Protein AF-X8DYY6-F1 (afdb_monomer_lite)

Structure (mmCIF, N/CA/C/O backbone):
data_AF-X8DYY6-F1
#
_entry.id   AF-X8DYY6-F1
#
loop_
_atom_site.group_PDB
_atom_site.id
_atom_site.type_symbol
_atom_site.label_atom_id
_atom_site.label_alt_id
_atom_site.label_comp_id
_atom_site.label_asym_id
_atom_site.label_entity_id
_atom_site.label_seq_id
_atom_site.pdbx_PDB_ins_code
_atom_site.Cartn_x
_atom_site.Cartn_y
_atom_site.Cartn_z
_atom_site.occupancy
_atom_site.B_iso_or_equiv
_atom_site.auth_seq_id
_atom_site.auth_comp_id
_atom_site.auth_asym_id
_atom_site.auth_atom_id
_atom_site.pdbx_PDB_model_num
ATOM 1 N N . MET A 1 1 ? -3.794 -1.495 -6.401 1.00 79.75 1 MET A N 1
ATOM 2 C CA . MET A 1 1 ? -2.367 -1.590 -6.011 1.00 79.75 1 MET A CA 1
ATOM 3 C C . MET A 1 1 ? -1.458 -1.281 -7.193 1.00 79.75 1 MET A C 1
ATOM 5 O O . MET A 1 1 ? -0.759 -0.277 -7.130 1.00 79.75 1 MET A O 1
ATOM 9 N N . CYS A 1 2 ? -1.536 -2.061 -8.277 1.00 83.75 2 CYS A N 1
ATOM 10 C CA . CYS A 1 2 ? -0.700 -1.913 -9.475 1.00 83.75 2 CYS A CA 1
ATOM 11 C C . CYS A 1 2 ? -0.725 -0.504 -10.087 1.00 83.75 2 CYS A C 1
ATOM 13 O O . CYS A 1 2 ? 0.326 0.063 -10.356 1.00 83.75 2 CYS A O 1
ATOM 15 N N . GLU A 1 3 ? -1.907 0.114 -10.187 1.00 83.12 3 GLU A N 1
ATOM 16 C CA . GLU A 1 3 ? -2.070 1.490 -10.685 1.00 83.12 3 GLU A CA 1
ATOM 17 C C . GLU A 1 3 ? -1.247 2.525 -9.895 1.00 83.12 3 GLU A C 1
ATOM 19 O O . GLU A 1 3 ? -0.609 3.393 -10.481 1.00 83.12 3 GLU A O 1
ATOM 24 N N . VAL A 1 4 ? -1.221 2.428 -8.562 1.00 85.31 4 VAL A N 1
ATOM 25 C CA . VAL A 1 4 ? -0.502 3.397 -7.716 1.00 85.31 4 VAL A CA 1
ATOM 26 C C . VAL A 1 4 ? 1.008 3.159 -7.756 1.00 85.31 4 VAL A C 1
ATOM 28 O O . VAL A 1 4 ? 1.785 4.113 -7.683 1.00 85.31 4 VAL A O 1
ATOM 31 N N . LEU A 1 5 ? 1.418 1.895 -7.870 1.00 86.50 5 LEU A N 1
ATOM 32 C CA . LEU A 1 5 ? 2.823 1.488 -7.935 1.00 86.50 5 LEU A CA 1
ATOM 33 C C . LEU A 1 5 ? 3.402 1.555 -9.357 1.00 86.50 5 LEU A C 1
ATOM 35 O O . LEU A 1 5 ? 4.608 1.434 -9.514 1.00 86.50 5 LEU A O 1
ATOM 39 N N . TYR A 1 6 ? 2.573 1.822 -10.372 1.00 85.25 6 TYR A N 1
ATOM 40 C CA . TYR A 1 6 ? 2.957 1.838 -11.788 1.00 85.25 6 TYR A CA 1
ATOM 41 C C . TYR A 1 6 ? 3.617 0.530 -12.258 1.00 85.25 6 TYR A C 1
ATOM 43 O O . TYR A 1 6 ? 4.526 0.556 -13.084 1.00 85.25 6 TYR A O 1
ATOM 51 N N . ILE A 1 7 ? 3.136 -0.603 -11.744 1.00 87.38 7 ILE A N 1
ATOM 52 C CA . ILE A 1 7 ? 3.574 -1.951 -12.136 1.00 87.38 7 ILE A CA 1
ATOM 53 C C . ILE A 1 7 ? 2.480 -2.656 -12.939 1.00 87.38 7 ILE A C 1
ATOM 55 O O . ILE A 1 7 ? 1.292 -2.356 -12.782 1.00 87.38 7 ILE A O 1
ATOM 59 N N . SER A 1 8 ? 2.869 -3.603 -13.786 1.00 87.94 8 SER A N 1
ATOM 60 C CA . SER A 1 8 ? 1.936 -4.499 -14.466 1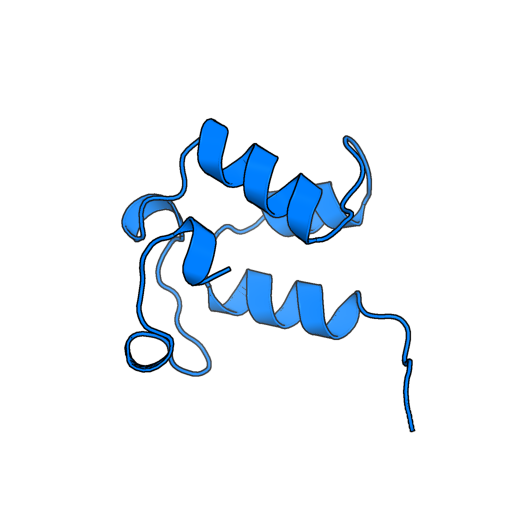.00 87.94 8 SER A CA 1
ATOM 61 C C . SER A 1 8 ? 1.488 -5.625 -13.533 1.00 87.94 8 SER A C 1
ATOM 63 O O . SER A 1 8 ? 2.278 -6.158 -12.760 1.00 87.94 8 SER A O 1
ATOM 65 N N . GLU A 1 9 ? 0.235 -6.067 -13.653 1.00 83.75 9 GLU A N 1
ATOM 66 C CA . GLU A 1 9 ? -0.242 -7.273 -12.955 1.00 83.75 9 GLU A CA 1
ATOM 67 C C . GLU A 1 9 ? 0.556 -8.521 -13.348 1.00 83.75 9 GLU A C 1
ATOM 69 O O . GLU A 1 9 ? 0.741 -9.416 -12.534 1.00 83.75 9 GLU A O 1
ATOM 74 N N . THR A 1 10 ? 1.094 -8.560 -14.569 1.00 86.19 10 THR A N 1
ATOM 75 C CA . THR A 1 10 ? 1.926 -9.672 -15.055 1.00 86.19 10 THR A CA 1
ATOM 76 C C . THR A 1 10 ? 3.298 -9.750 -14.387 1.00 86.19 10 THR A C 1
ATOM 78 O O . THR A 1 10 ? 4.013 -10.726 -14.598 1.00 86.19 10 THR A O 1
ATOM 81 N N . GLU A 1 11 ? 3.705 -8.704 -13.666 1.00 84.62 11 GLU A N 1
ATOM 82 C CA . GLU A 1 11 ? 4.950 -8.687 -12.889 1.00 84.62 11 GLU A CA 1
ATOM 83 C C . GLU A 1 11 ? 4.757 -9.276 -11.488 1.00 84.62 11 GLU A C 1
ATOM 85 O O . GLU A 1 11 ? 5.743 -9.554 -10.813 1.00 84.62 11 GLU A O 1
ATOM 90 N N . LEU A 1 12 ? 3.507 -9.503 -11.071 1.00 87.00 12 LEU A N 1
ATOM 91 C CA . LEU A 1 12 ? 3.165 -10.105 -9.789 1.00 87.00 12 LEU A CA 1
ATOM 92 C C . LEU A 1 12 ? 2.855 -11.594 -9.957 1.00 87.00 12 LEU A C 1
ATOM 94 O O . LEU A 1 12 ? 2.310 -12.032 -10.972 1.00 87.00 12 LEU A O 1
ATOM 98 N N . PHE A 1 13 ? 3.172 -12.375 -8.931 1.00 89.44 13 PHE A N 1
ATOM 99 C CA . PHE A 1 13 ? 2.857 -13.799 -8.867 1.00 89.44 13 PHE A CA 1
ATOM 100 C C . PHE A 1 13 ? 2.468 -14.210 -7.444 1.00 89.44 13 PHE A C 1
ATOM 102 O O . PHE A 1 13 ? 2.804 -13.540 -6.466 1.00 89.44 13 PHE A O 1
ATOM 109 N N . ASP A 1 14 ? 1.750 -15.324 -7.313 1.00 88.19 14 ASP A N 1
ATOM 110 C CA . ASP A 1 14 ? 1.320 -15.822 -6.007 1.00 88.19 14 ASP A CA 1
ATOM 111 C C . ASP A 1 14 ? 2.526 -16.155 -5.122 1.00 88.19 14 ASP A C 1
ATOM 113 O O . ASP A 1 14 ? 3.432 -16.895 -5.513 1.00 88.19 14 ASP A O 1
ATOM 117 N N . GLY A 1 15 ? 2.525 -15.615 -3.903 1.00 92.62 15 GLY A N 1
ATOM 118 C CA . GLY A 1 15 ? 3.647 -15.757 -2.977 1.00 92.62 15 GLY A CA 1
ATOM 119 C C . GLY A 1 15 ? 4.828 -14.825 -3.262 1.00 92.62 15 GLY A C 1
ATOM 120 O O . GLY A 1 15 ? 5.891 -15.032 -2.678 1.00 92.62 15 GLY A O 1
ATOM 121 N N . ASP A 1 16 ? 4.660 -13.807 -4.112 1.00 93.88 16 ASP A N 1
ATOM 122 C CA . ASP A 1 16 ? 5.674 -12.779 -4.344 1.00 93.88 16 ASP A CA 1
ATOM 123 C C . ASP A 1 16 ? 6.069 -12.080 -3.031 1.00 93.88 16 ASP A C 1
ATOM 125 O O . ASP A 1 16 ? 5.287 -11.373 -2.392 1.00 93.88 16 ASP A O 1
ATOM 129 N N . SER A 1 17 ? 7.308 -12.309 -2.604 1.00 96.06 17 SER A N 1
ATOM 130 C CA . SER A 1 17 ? 7.861 -11.754 -1.372 1.00 96.06 17 SER A CA 1
ATOM 131 C C . SER A 1 17 ? 8.521 -10.387 -1.566 1.00 96.06 17 SER A C 1
ATOM 133 O O . SER A 1 17 ? 9.144 -9.893 -0.627 1.00 96.06 17 SER A O 1
ATOM 135 N N . THR A 1 18 ? 8.438 -9.798 -2.763 1.00 95.44 18 THR A N 1
ATOM 136 C CA . THR A 1 18 ? 9.017 -8.485 -3.067 1.00 95.44 18 THR A CA 1
ATOM 137 C C . THR A 1 18 ? 8.479 -7.435 -2.103 1.00 95.44 18 THR A C 1
ATOM 139 O O . THR A 1 18 ? 7.270 -7.338 -1.865 1.00 95.44 18 THR A O 1
ATOM 142 N N . ASP A 1 19 ? 9.387 -6.639 -1.540 1.00 95.62 19 ASP A N 1
ATOM 143 C CA . ASP A 1 19 ? 9.017 -5.510 -0.697 1.00 95.62 19 ASP A CA 1
ATOM 144 C C . ASP A 1 19 ? 8.397 -4.415 -1.573 1.00 95.62 19 ASP A C 1
ATOM 146 O O . ASP A 1 19 ? 8.991 -3.957 -2.548 1.00 95.62 19 ASP A O 1
ATOM 150 N N . LEU A 1 20 ? 7.201 -3.951 -1.221 1.00 95.62 20 LEU A N 1
ATOM 151 C CA . LEU A 1 20 ? 6.462 -2.947 -1.986 1.00 95.62 20 LEU A CA 1
ATOM 152 C C . LEU A 1 20 ? 7.255 -1.645 -2.174 1.00 95.62 20 LEU A C 1
ATOM 154 O O . LEU A 1 20 ? 6.996 -0.907 -3.126 1.00 95.62 20 LEU A O 1
ATOM 158 N N . ARG A 1 21 ? 8.227 -1.341 -1.303 1.00 95.06 21 ARG A N 1
ATOM 159 C CA . ARG A 1 21 ? 9.119 -0.177 -1.454 1.00 95.06 21 ARG A CA 1
ATOM 160 C C . ARG A 1 21 ? 10.061 -0.327 -2.644 1.00 95.06 21 ARG A C 1
ATOM 162 O O . ARG A 1 21 ? 10.376 0.674 -3.283 1.00 95.06 21 ARG A O 1
ATOM 169 N N . GLU A 1 22 ? 10.467 -1.551 -2.968 1.00 94.25 22 GLU A N 1
ATOM 170 C CA . GLU A 1 22 ? 11.244 -1.858 -4.176 1.00 94.25 22 GLU A CA 1
ATOM 171 C C . GLU A 1 22 ? 10.397 -1.649 -5.439 1.00 94.25 22 GLU A C 1
ATOM 173 O O . GLU A 1 22 ? 10.918 -1.226 -6.468 1.00 94.25 22 GLU A O 1
ATOM 178 N N . LEU A 1 23 ? 9.074 -1.809 -5.320 1.00 93.38 23 LEU A N 1
ATOM 179 C CA . LEU A 1 23 ? 8.077 -1.491 -6.352 1.00 93.38 23 LEU A CA 1
ATOM 180 C C . LEU A 1 23 ? 7.621 -0.020 -6.319 1.00 93.38 23 LEU A C 1
ATOM 182 O O . LEU A 1 23 ? 6.622 0.355 -6.929 1.00 93.38 23 LEU A O 1
ATOM 186 N N . GLY A 1 24 ? 8.340 0.837 -5.591 1.00 93.06 24 GLY A N 1
ATOM 187 C CA . GLY A 1 24 ? 8.109 2.277 -5.574 1.00 93.06 24 GLY A CA 1
ATOM 188 C C . GLY A 1 24 ? 7.114 2.768 -4.527 1.00 93.06 24 GLY A C 1
ATOM 189 O O . GLY A 1 24 ? 6.758 3.949 -4.571 1.00 93.06 24 GLY A O 1
ATOM 190 N N . LEU A 1 25 ? 6.673 1.936 -3.575 1.00 95.81 25 LEU A N 1
ATOM 191 C CA . LEU A 1 25 ? 5.863 2.392 -2.443 1.00 95.81 25 LEU A CA 1
ATOM 192 C C . LEU A 1 25 ? 6.646 3.412 -1.601 1.00 95.81 25 LEU A C 1
ATOM 194 O O . LEU A 1 25 ? 7.574 3.076 -0.870 1.00 95.81 25 LEU A O 1
ATOM 198 N N . ASP A 1 26 ? 6.215 4.666 -1.669 1.00 95.56 26 ASP A N 1
ATOM 199 C CA . ASP A 1 26 ? 6.693 5.764 -0.834 1.00 95.56 26 ASP A CA 1
ATOM 200 C C . ASP A 1 26 ? 5.569 6.281 0.080 1.00 95.56 26 ASP A C 1
ATOM 202 O O . ASP A 1 26 ? 4.424 5.826 0.019 1.00 95.56 26 ASP A O 1
ATOM 206 N N . SER A 1 27 ? 5.874 7.255 0.940 1.00 94.38 27 SER A N 1
ATOM 207 C CA . SER A 1 27 ? 4.893 7.831 1.869 1.00 94.38 27 SER A CA 1
ATOM 208 C C . SER A 1 27 ? 3.666 8.429 1.169 1.00 94.38 27 SER A C 1
ATOM 210 O O . SER A 1 27 ? 2.567 8.389 1.725 1.00 94.38 27 SER A O 1
ATOM 212 N N . VAL A 1 28 ? 3.827 8.984 -0.037 1.00 95.75 28 VAL A N 1
ATOM 213 C CA . VAL A 1 28 ? 2.725 9.584 -0.805 1.00 95.75 28 VAL A CA 1
ATOM 214 C C . VAL A 1 28 ? 1.849 8.480 -1.390 1.00 95.75 28 VAL A C 1
ATOM 216 O O . VAL A 1 28 ? 0.635 8.479 -1.174 1.00 95.75 28 VAL A O 1
ATOM 219 N N . ARG A 1 29 ? 2.456 7.504 -2.068 1.00 95.38 29 ARG A N 1
ATOM 220 C CA . ARG A 1 29 ? 1.765 6.343 -2.641 1.00 95.38 29 ARG A CA 1
ATOM 221 C C . ARG A 1 29 ? 1.087 5.493 -1.578 1.00 95.38 29 ARG A C 1
ATOM 223 O O . ARG A 1 29 ? -0.026 5.030 -1.806 1.00 95.38 29 ARG A O 1
ATOM 230 N N . PHE A 1 30 ? 1.683 5.364 -0.396 1.00 95.12 30 PHE A N 1
ATOM 231 C CA . PHE A 1 30 ? 1.049 4.703 0.739 1.00 95.12 30 PHE A CA 1
ATOM 232 C C . PHE A 1 30 ? -0.263 5.392 1.126 1.00 95.12 30 PHE A C 1
ATOM 234 O O . PHE A 1 30 ? -1.294 4.733 1.239 1.00 95.12 30 PHE A O 1
ATOM 241 N N . VAL A 1 31 ? -0.271 6.723 1.265 1.00 94.44 31 VAL A N 1
ATOM 242 C CA . VAL A 1 31 ? -1.500 7.477 1.576 1.00 94.44 31 VAL A CA 1
ATOM 243 C C . VAL A 1 31 ? -2.549 7.325 0.470 1.00 94.44 31 VAL A C 1
ATOM 245 O O . VAL A 1 31 ? -3.733 7.162 0.774 1.00 94.44 31 VAL A O 1
ATOM 248 N N . LEU A 1 32 ? -2.135 7.336 -0.801 1.00 94.31 32 LEU A N 1
ATOM 249 C CA . LEU A 1 32 ? -3.038 7.107 -1.932 1.00 94.31 32 LEU A CA 1
ATOM 250 C C . LEU A 1 32 ? -3.643 5.696 -1.909 1.00 94.31 32 LEU A C 1
ATOM 252 O O . LEU A 1 32 ? -4.854 5.567 -2.082 1.00 94.31 32 LEU A O 1
ATOM 256 N N . LEU A 1 33 ? -2.844 4.665 -1.615 1.00 93.94 33 LEU A N 1
ATOM 257 C CA . LEU A 1 33 ? -3.324 3.289 -1.460 1.00 93.94 33 LEU A CA 1
ATOM 258 C C . LEU A 1 33 ? -4.303 3.159 -0.298 1.00 93.94 33 LEU A C 1
ATOM 260 O O . LEU A 1 33 ? -5.365 2.573 -0.477 1.00 93.94 33 LEU A O 1
ATOM 264 N N . MET A 1 34 ? -4.007 3.747 0.865 1.00 94.38 34 MET A N 1
ATOM 265 C CA . MET A 1 34 ? -4.944 3.728 1.995 1.00 94.38 34 MET A CA 1
ATOM 266 C C . MET A 1 34 ? -6.284 4.366 1.612 1.00 94.38 34 MET A C 1
ATOM 268 O O . MET A 1 34 ? -7.337 3.822 1.932 1.00 94.38 34 MET A O 1
ATOM 272 N N . LYS A 1 35 ? -6.258 5.485 0.873 1.00 93.06 35 LYS A N 1
ATOM 273 C CA . LYS A 1 35 ? -7.474 6.140 0.374 1.00 93.06 35 LYS A CA 1
ATOM 274 C C . LYS A 1 35 ? -8.232 5.262 -0.630 1.00 93.06 35 LYS A C 1
ATOM 276 O O . LYS A 1 35 ? -9.449 5.163 -0.517 1.00 93.06 35 LYS A O 1
ATOM 281 N N . GLN A 1 36 ? -7.539 4.635 -1.584 1.00 91.69 36 GLN A N 1
ATOM 282 C CA . GLN A 1 36 ? -8.147 3.761 -2.599 1.00 91.69 36 GLN A CA 1
ATOM 283 C C . GLN A 1 36 ? -8.779 2.511 -1.973 1.00 91.69 36 GLN A C 1
ATOM 285 O O . GLN A 1 36 ? -9.857 2.097 -2.383 1.00 91.69 36 GLN A O 1
ATOM 290 N N . LEU A 1 37 ? -8.132 1.947 -0.954 1.00 91.31 37 LEU A N 1
ATOM 291 C CA . LEU A 1 37 ? -8.594 0.765 -0.226 1.00 91.31 37 LEU A CA 1
ATOM 292 C C . LEU A 1 37 ? -9.636 1.093 0.861 1.00 91.31 37 LEU A C 1
ATOM 294 O O . LEU A 1 37 ? -10.094 0.192 1.557 1.00 91.31 37 LEU A O 1
ATOM 298 N N . GLY A 1 38 ? -9.984 2.370 1.064 1.00 93.69 38 GLY A N 1
ATOM 299 C CA . GLY A 1 38 ? -10.894 2.789 2.138 1.00 93.69 38 GLY A CA 1
ATOM 300 C C . GLY A 1 38 ? -10.349 2.542 3.553 1.00 93.69 38 GLY A C 1
ATOM 301 O O . GLY A 1 38 ? -11.110 2.493 4.520 1.00 93.69 38 GLY A O 1
ATOM 302 N N . VAL A 1 39 ? -9.031 2.388 3.702 1.00 94.62 39 VAL A N 1
ATOM 303 C CA . VAL A 1 39 ? -8.384 2.084 4.980 1.00 94.62 39 VAL A CA 1
ATOM 304 C C . VAL A 1 39 ? -8.279 3.352 5.821 1.00 94.62 39 VAL A C 1
ATOM 306 O O . VAL A 1 39 ? -7.597 4.317 5.473 1.00 94.62 39 VAL A O 1
ATOM 309 N N . THR A 1 40 ? -8.933 3.338 6.982 1.00 94.44 40 THR A N 1
ATOM 310 C CA . THR A 1 40 ? -8.898 4.467 7.919 1.00 94.44 40 THR A CA 1
ATO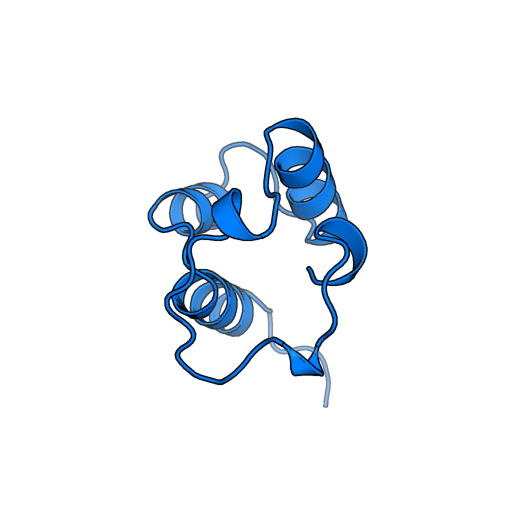M 311 C C . THR A 1 40 ? -7.574 4.509 8.682 1.00 94.44 40 THR A C 1
ATOM 313 O O . THR A 1 40 ? -7.059 3.479 9.130 1.00 94.44 40 THR A O 1
ATOM 316 N N . ARG A 1 41 ? -7.035 5.717 8.886 1.00 92.62 41 ARG A N 1
ATOM 317 C CA . ARG A 1 41 ? -5.820 5.934 9.680 1.00 92.62 41 ARG A CA 1
ATOM 318 C C . ARG A 1 41 ? -6.004 5.433 11.120 1.00 92.62 41 ARG A C 1
ATOM 320 O O . ARG A 1 41 ? -6.975 5.784 11.778 1.00 92.62 41 ARG A O 1
ATOM 327 N N . GLY A 1 42 ? -5.044 4.658 11.614 1.00 92.44 42 GLY A N 1
ATOM 328 C CA . GLY A 1 42 ? -5.034 4.057 12.947 1.00 92.44 42 GLY A CA 1
ATOM 329 C C . GLY A 1 42 ? -5.853 2.770 13.074 1.00 92.44 42 GLY A C 1
ATOM 330 O O . GLY A 1 42 ? -5.843 2.173 14.150 1.00 92.44 42 GLY A O 1
ATOM 331 N N . SER A 1 43 ? -6.538 2.333 12.011 1.00 95.12 43 SER A N 1
ATOM 332 C CA . SER A 1 43 ? -7.319 1.091 12.018 1.00 95.12 43 SER A CA 1
ATOM 333 C C . SER A 1 43 ? -6.437 -0.150 12.176 1.00 95.12 43 SER A C 1
ATOM 335 O O . SER A 1 43 ? -5.262 -0.148 11.808 1.00 95.12 43 SER A O 1
ATOM 337 N N . GLU A 1 44 ? -7.023 -1.242 12.670 1.00 95.19 44 GLU A N 1
ATOM 338 C CA . GLU A 1 44 ? -6.334 -2.536 12.746 1.00 95.19 44 GLU A CA 1
ATOM 339 C C . GLU A 1 44 ? -5.897 -3.041 11.366 1.00 95.19 44 GLU A C 1
ATOM 341 O O . GLU A 1 44 ? -4.805 -3.585 11.231 1.00 95.19 44 GLU A O 1
ATOM 346 N N . LEU A 1 45 ? -6.692 -2.792 10.318 1.00 94.88 45 LEU A N 1
ATOM 347 C CA . LEU A 1 45 ? -6.299 -3.117 8.947 1.00 94.88 45 LEU A CA 1
ATOM 348 C C . LEU A 1 45 ? -5.040 -2.347 8.531 1.00 94.88 45 LEU A C 1
ATOM 350 O O . LEU A 1 45 ? -4.102 -2.956 8.024 1.00 94.88 45 LEU A O 1
ATOM 354 N N . GLN A 1 46 ? -4.965 -1.041 8.817 1.00 95.25 46 GLN A N 1
ATOM 355 C CA . GLN A 1 46 ? -3.743 -0.278 8.557 1.00 95.25 46 GLN A CA 1
ATOM 356 C C . GLN A 1 46 ? -2.549 -0.863 9.319 1.00 95.25 46 GLN A C 1
ATOM 358 O O . GLN A 1 46 ? -1.485 -1.020 8.730 1.00 95.25 46 GLN A O 1
ATOM 363 N N . LYS A 1 47 ? -2.719 -1.197 10.607 1.00 95.88 47 LYS A N 1
ATOM 364 C CA . LYS A 1 47 ? -1.652 -1.782 11.439 1.00 95.88 47 LYS A CA 1
ATOM 365 C C . LYS A 1 47 ? -1.136 -3.103 10.868 1.00 95.88 47 LYS A C 1
ATOM 367 O O . LYS A 1 47 ? 0.071 -3.315 10.847 1.00 95.88 47 LYS A O 1
ATOM 372 N N . ARG A 1 48 ? -2.035 -3.960 10.376 1.00 95.56 48 ARG A N 1
ATOM 373 C CA . ARG A 1 48 ? -1.677 -5.221 9.711 1.00 95.56 48 ARG A CA 1
ATOM 374 C C . ARG A 1 48 ? 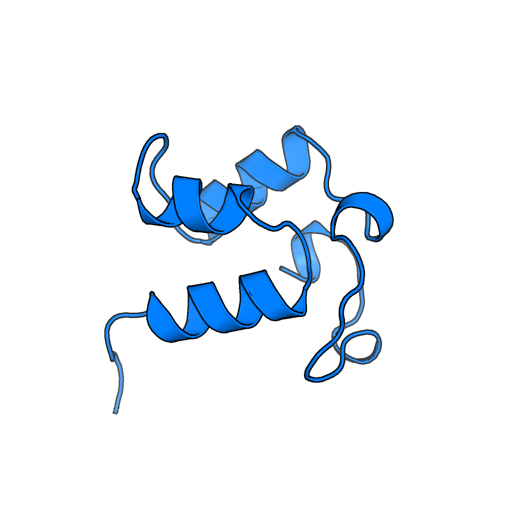-0.906 -4.966 8.418 1.00 95.56 48 ARG A C 1
ATOM 376 O O . ARG A 1 48 ? 0.172 -5.522 8.256 1.00 95.56 48 ARG A O 1
ATOM 383 N N . LEU A 1 49 ? -1.394 -4.073 7.555 1.00 95.44 49 LEU A N 1
ATOM 384 C CA . LEU A 1 49 ? -0.718 -3.737 6.295 1.00 95.44 49 LEU A CA 1
ATOM 385 C C . LEU A 1 49 ? 0.686 -3.155 6.519 1.00 95.44 49 LEU A C 1
ATOM 387 O O . LEU A 1 49 ? 1.600 -3.460 5.769 1.00 95.44 49 LEU A O 1
ATOM 391 N N . VAL A 1 50 ? 0.904 -2.339 7.555 1.00 95.69 50 VAL A N 1
ATOM 392 C CA . VAL A 1 50 ? 2.252 -1.796 7.833 1.00 95.69 50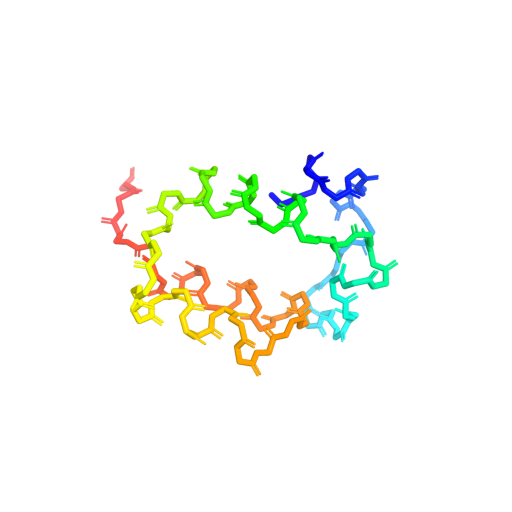 VAL A CA 1
ATOM 393 C C . VAL A 1 50 ? 3.171 -2.769 8.575 1.00 95.69 50 VAL A C 1
ATOM 395 O O . VAL A 1 50 ? 4.356 -2.474 8.710 1.00 95.69 50 VAL A O 1
ATOM 398 N N . SER A 1 51 ? 2.650 -3.890 9.086 1.00 96.62 51 SER A N 1
ATOM 399 C CA . SER A 1 51 ? 3.456 -4.877 9.819 1.00 96.62 51 SER A CA 1
ATOM 400 C C . SER A 1 51 ? 4.371 -5.695 8.906 1.00 96.62 51 SER A C 1
ATOM 402 O O . SER A 1 51 ? 5.413 -6.166 9.354 1.00 96.62 51 SER A O 1
ATOM 404 N N . ASP A 1 52 ? 4.004 -5.804 7.630 1.00 97.00 52 ASP A N 1
ATOM 405 C CA . ASP A 1 52 ? 4.757 -6.488 6.590 1.00 97.00 52 ASP A CA 1
ATOM 406 C C . ASP A 1 52 ? 4.391 -5.855 5.242 1.00 97.00 52 ASP A C 1
ATOM 408 O O . ASP A 1 52 ? 3.223 -5.820 4.861 1.00 97.00 52 ASP A O 1
ATOM 412 N N . LEU A 1 53 ? 5.390 -5.298 4.556 1.00 96.19 53 LEU A N 1
ATOM 413 C CA . LEU A 1 53 ? 5.226 -4.591 3.284 1.00 96.19 53 LEU A CA 1
ATOM 414 C C . LEU A 1 53 ? 5.549 -5.477 2.076 1.00 96.19 53 LEU A C 1
ATOM 416 O O . LEU A 1 53 ? 5.869 -4.942 1.021 1.00 96.19 53 LEU A O 1
ATOM 420 N N . SER A 1 54 ? 5.496 -6.801 2.199 1.00 96.31 54 SER A N 1
ATOM 421 C CA . SER A 1 54 ? 5.600 -7.695 1.042 1.00 96.31 54 SER A CA 1
ATOM 422 C C . SER A 1 54 ? 4.292 -7.765 0.246 1.00 96.31 54 SER A C 1
ATOM 424 O O . SER A 1 54 ? 3.195 -7.652 0.809 1.00 96.31 54 SER A O 1
ATOM 426 N N . VAL A 1 55 ? 4.404 -7.998 -1.067 1.00 94.44 55 VAL A N 1
ATOM 427 C CA . VAL A 1 55 ? 3.248 -8.214 -1.958 1.00 94.44 55 VAL A CA 1
ATOM 428 C C . VAL A 1 55 ? 2.356 -9.345 -1.433 1.00 94.44 55 VAL A C 1
ATOM 430 O O . VAL A 1 55 ? 1.150 -9.146 -1.279 1.00 94.44 55 VAL A O 1
ATOM 433 N N . ALA A 1 56 ? 2.937 -10.499 -1.093 1.00 95.12 56 ALA A N 1
ATOM 434 C CA . ALA A 1 56 ? 2.201 -11.662 -0.599 1.00 95.12 56 ALA A CA 1
ATOM 435 C C . ALA A 1 56 ? 1.425 -11.374 0.695 1.00 95.12 56 ALA A C 1
ATOM 437 O O . ALA A 1 56 ? 0.258 -11.753 0.812 1.00 95.12 56 ALA A O 1
ATOM 438 N N . SER A 1 57 ? 2.038 -10.674 1.655 1.00 95.31 57 SER A N 1
ATOM 439 C CA . SER A 1 57 ? 1.372 -10.337 2.917 1.00 95.31 57 SER A CA 1
ATOM 440 C C . SER A 1 57 ? 0.217 -9.360 2.701 1.00 95.31 57 SER A C 1
ATOM 442 O O . SER A 1 57 ? -0.878 -9.554 3.234 1.00 95.31 57 SER A O 1
ATOM 444 N N . TRP A 1 58 ? 0.407 -8.348 1.847 1.00 94.62 58 TRP A N 1
ATOM 445 C CA . TRP A 1 58 ? -0.664 -7.416 1.490 1.00 94.62 58 TRP A CA 1
ATOM 446 C C . TRP A 1 58 ? -1.818 -8.104 0.768 1.00 94.62 58 TRP A C 1
ATOM 448 O O . TRP A 1 58 ? -2.967 -7.874 1.145 1.00 94.62 58 TRP A O 1
ATOM 458 N N . ALA A 1 59 ? -1.534 -8.961 -0.216 1.00 91.44 59 ALA A N 1
ATOM 459 C CA . ALA A 1 59 ? -2.555 -9.739 -0.915 1.00 91.44 59 ALA A CA 1
ATOM 460 C C . ALA A 1 59 ? -3.386 -10.566 0.080 1.00 91.44 59 ALA A C 1
ATOM 462 O O . ALA A 1 59 ? -4.603 -10.397 0.161 1.00 91.44 59 ALA A O 1
ATOM 463 N N . GLN A 1 60 ? -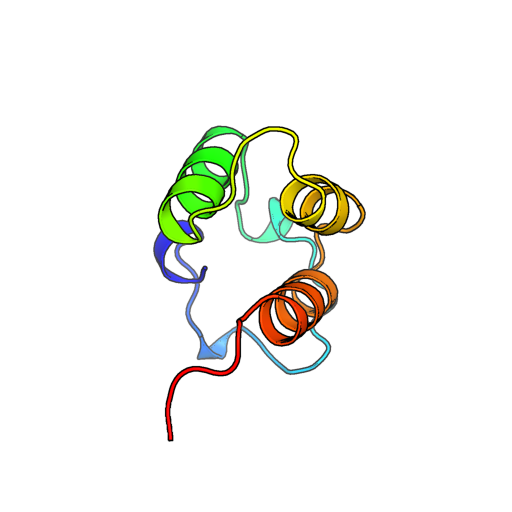2.717 -11.334 0.945 1.00 93.50 60 GLN A N 1
ATOM 464 C CA . GLN A 1 60 ? -3.369 -12.156 1.963 1.00 93.50 60 GLN A CA 1
ATOM 465 C C . GLN A 1 60 ? -4.221 -11.329 2.946 1.00 93.50 60 GLN A C 1
ATOM 467 O O . GLN A 1 60 ? -5.346 -11.706 3.283 1.00 93.50 60 GLN A O 1
ATOM 472 N N . ILE A 1 61 ? -3.695 -10.209 3.453 1.00 94.19 61 ILE A N 1
ATOM 473 C CA . ILE A 1 61 ? -4.411 -9.356 4.415 1.00 94.19 61 ILE A CA 1
ATOM 474 C C . ILE A 1 61 ? -5.656 -8.738 3.774 1.00 94.19 61 ILE A C 1
ATOM 476 O O . ILE A 1 61 ? -6.692 -8.642 4.438 1.00 94.19 61 ILE A O 1
ATOM 480 N N . LEU A 1 62 ? -5.557 -8.308 2.514 1.00 90.62 62 LEU A N 1
ATOM 481 C CA . LEU A 1 62 ? -6.658 -7.671 1.796 1.00 90.62 62 LEU A CA 1
ATOM 482 C C . LEU A 1 62 ? -7.749 -8.676 1.420 1.00 90.62 62 LEU A C 1
ATOM 484 O O . LEU A 1 62 ? -8.920 -8.351 1.599 1.00 90.62 62 LEU A O 1
ATOM 488 N N . GLU A 1 63 ? -7.392 -9.900 1.027 1.00 89.00 63 GLU A N 1
ATOM 489 C CA . GLU A 1 63 ? -8.353 -10.997 0.828 1.00 89.00 63 GLU A CA 1
ATOM 490 C C . GLU A 1 63 ? -9.140 -11.309 2.109 1.00 89.00 63 GLU A C 1
ATOM 492 O O . GLU A 1 63 ? -10.358 -11.455 2.078 1.00 89.00 63 GLU A O 1
ATOM 497 N N . GLN A 1 64 ? -8.467 -11.336 3.264 1.00 85.81 64 GLN A N 1
ATOM 498 C CA . GLN A 1 64 ? -9.107 -11.573 4.567 1.00 85.81 64 GLN A CA 1
ATOM 499 C C . GLN A 1 64 ? -9.924 -10.378 5.087 1.00 85.81 64 GLN A C 1
ATOM 501 O O . GLN A 1 64 ? -10.710 -10.525 6.023 1.00 85.81 64 GLN A O 1
ATOM 506 N N . GLY A 1 65 ? -9.655 -9.174 4.575 1.00 68.25 65 GLY A N 1
ATOM 507 C CA . GLY A 1 65 ? -10.250 -7.916 5.024 1.00 68.25 65 GLY A CA 1
ATOM 508 C C . GLY A 1 65 ? -11.461 -7.469 4.209 1.00 68.25 65 GLY A C 1
ATOM 509 O O . GLY A 1 65 ? -12.146 -6.532 4.624 1.00 68.25 65 GLY A O 1
ATOM 510 N N . GLN A 1 66 ? -11.740 -8.111 3.072 1.00 60.50 66 GLN A N 1
ATOM 511 C CA . GLN A 1 66 ? -12.958 -7.851 2.317 1.00 60.50 66 GLN A CA 1
ATOM 512 C C . GLN A 1 66 ? -14.153 -8.482 3.050 1.00 60.50 66 GLN A C 1
ATOM 514 O O . GLN A 1 66 ? -14.155 -9.693 3.264 1.00 60.50 66 GLN A O 1
ATOM 519 N N . PRO A 1 67 ? -15.191 -7.716 3.441 1.00 45.09 67 PRO A N 1
ATOM 520 C CA . PRO A 1 67 ? -16.472 -8.341 3.731 1.00 45.09 67 PRO A CA 1
ATOM 521 C C . PRO A 1 67 ? -16.935 -9.039 2.450 1.00 45.09 67 PRO A C 1
ATOM 523 O O . PRO A 1 67 ? -16.925 -8.424 1.383 1.00 45.09 67 PRO A O 1
ATOM 526 N N . GLU A 1 68 ? -17.316 -10.312 2.554 1.00 42.19 68 GLU A N 1
ATOM 527 C CA . GLU A 1 68 ? -17.957 -11.058 1.471 1.00 42.19 68 GLU A CA 1
ATOM 528 C C . GLU A 1 68 ? -19.121 -10.225 0.904 1.00 42.19 68 GLU A C 1
ATOM 530 O O . GLU A 1 68 ? -20.166 -10.039 1.526 1.00 42.19 68 GLU A O 1
ATOM 535 N N . SER A 1 69 ? -18.905 -9.623 -0.258 1.00 38.50 69 SER A N 1
ATOM 536 C CA . SER A 1 69 ? -19.887 -8.916 -1.079 1.00 38.50 69 SER A CA 1
ATOM 537 C C . SER A 1 69 ? -19.250 -8.868 -2.472 1.00 38.50 69 SER A C 1
ATOM 539 O O . SER A 1 69 ? -18.270 -8.160 -2.659 1.00 38.50 69 SER A O 1
ATOM 541 N N . ALA A 1 70 ? -19.663 -9.641 -3.471 1.00 36.44 70 ALA A N 1
ATOM 542 C CA . ALA A 1 70 ? -20.989 -10.160 -3.752 1.00 36.44 70 ALA A CA 1
ATOM 543 C C . ALA A 1 70 ? -20.937 -11.555 -4.399 1.00 36.44 70 ALA A C 1
ATOM 545 O O . ALA A 1 70 ? -19.955 -11.929 -5.037 1.00 36.44 70 ALA A O 1
ATOM 546 N N . THR A 1 71 ? -22.040 -12.275 -4.191 1.00 35.12 71 THR A N 1
ATOM 547 C CA . THR A 1 71 ? -22.591 -13.353 -5.024 1.00 35.12 71 THR A CA 1
ATOM 548 C C . THR A 1 71 ? -22.450 -13.105 -6.523 1.00 35.12 71 THR A C 1
ATOM 550 O O . THR A 1 71 ? -22.620 -11.937 -6.940 1.00 35.12 71 THR A O 1
#

Sequence (71 aa):
MCEVLYISETELFDGDSTDLRELGLDSVRFVLLMKQLGVTRGSELQKRLVSDLSVASWAQILEQGQPESAT

InterPro domains:
  IPR009081 Phosphopantetheine binding ACP domain [PF00550] (1-59)
  IPR036736 ACP-like superfamily [G3DSA:1.10.1200.10] (1-68)
  IPR036736 ACP-like superfamily [SSF47336] (15-63)

Organism: NCBI:txid1299321

pLDDT: mean 87.82, std 14.67, range [35.12, 97.0]

Secondary structure (DSSP, 8-state):
-HHHHT--GGG--TT---BTTTTT--HHHHHHHHHHTTPPTT-HHHHHHHH--BHHHHHHHHHHHS-----

Radius of gyration: 12.02 Å; chains: 1; bounding box: 34×25×28 Å

Foldseek 3Di:
DCVLLVHDPVV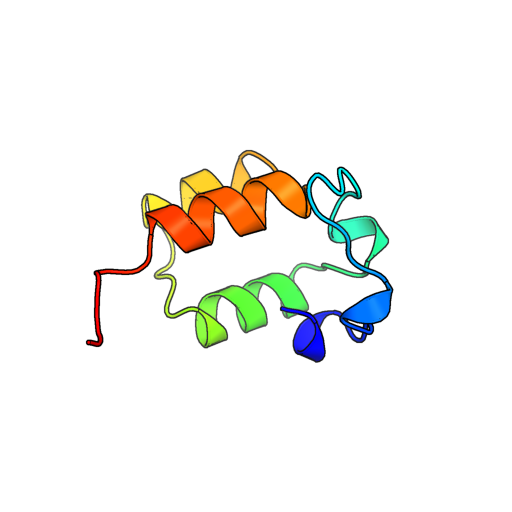DDAPQFDQVVVSVDDPVSLVVVCVVLVNDPPDPLVVQCVVGRGPNSNVVSSVVPDDDDDD